Protein AF-A0A5J4U4N0-F1 (afdb_monomer)

Radius of gyration: 10.76 Å; Cα contacts (8 Å, |Δi|>4): 51; chains: 1; bounding box: 30×14×28 Å

Organism: NCBI:txid222440

Nearest PDB structures (foldseek):
  9iil-assembly1_B  TM=8.575E-01  e=2.567E-01  Acinetobacter baumannii
  3pbp-assembly4_J  TM=8.488E-01  e=1.071E+00  Saccharomyces cerevisiae
  7tbi-assembly1_Z1  TM=8.612E-01  e=1.147E+00  Saccharomyces cerevisiae
  7oxx-ass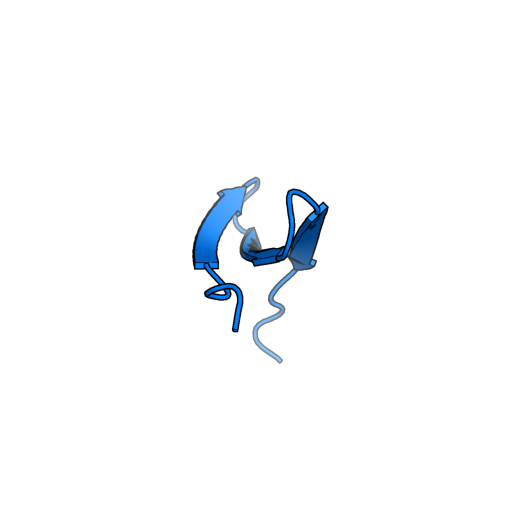embly1_A  TM=6.322E-01  e=1.725E+00  Homo sapiens
  8apo-assembly1_Xc  TM=5.622E-01  e=1.147E+00  Polytomella magna

Secondary structure (DSSP, 8-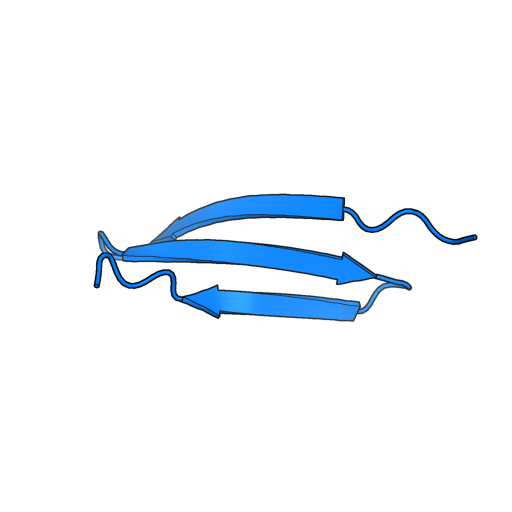state):
-PPPEEEEEEETTEEEEEEEETTEEEEEEE---

Foldseek 3Di:
DWDWDWDWDADPNWIWIWIDDPNDIDIHTDDPD

Sequence (33 aa):
MEQVKTATEIQNNEQFKIVSYNGLNIMIRQSDG

pLDDT: mean 89.81, std 7.82, range [60.59, 95.31]

Solvent-accessible surface area (backbone atoms only — not comparable to full-atom values): 2188 Å² total; per-residue (Å²): 132,85,74,72,45,75,49,78,48,78,56,96,94,38,45,30,39,37,40,34,49,97,92,43,75,46,80,39,78,55,74,96,121

Structure (mmCIF, N/CA/C/O backbone):
data_AF-A0A5J4U4N0-F1
#
_entry.id   AF-A0A5J4U4N0-F1
#
loop_
_atom_site.group_PDB
_atom_site.id
_atom_site.type_symbol
_atom_site.label_atom_id
_atom_site.label_alt_id
_atom_site.label_comp_id
_atom_site.label_asym_id
_atom_site.label_entity_id
_atom_site.label_seq_id
_atom_site.pdbx_PDB_ins_code
_atom_site.Cartn_x
_atom_site.Cartn_y
_atom_site.Cartn_z
_atom_site.occupancy
_atom_site.B_iso_or_equiv
_atom_site.auth_seq_id
_atom_site.auth_comp_id
_atom_site.auth_asym_id
_atom_site.auth_atom_id
_atom_site.pdbx_PDB_model_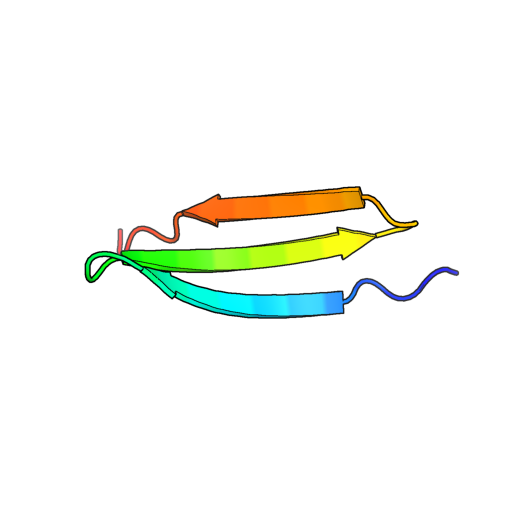num
ATOM 1 N N . MET A 1 1 ? 20.366 -3.572 -7.543 1.00 71.69 1 MET A N 1
ATOM 2 C CA . MET A 1 1 ? 19.220 -3.764 -6.631 1.00 71.69 1 MET A CA 1
ATOM 3 C C . MET A 1 1 ? 18.168 -2.762 -7.044 1.00 71.69 1 MET A C 1
ATOM 5 O O . MET A 1 1 ? 18.526 -1.605 -7.231 1.00 71.69 1 MET A O 1
ATOM 9 N N . GLU A 1 2 ? 16.931 -3.190 -7.273 1.00 78.00 2 GLU A N 1
ATOM 10 C CA . GLU A 1 2 ? 15.869 -2.245 -7.617 1.00 78.00 2 GLU A CA 1
ATOM 11 C C . GLU A 1 2 ? 15.494 -1.416 -6.383 1.00 78.00 2 GLU A C 1
ATOM 13 O O . GLU A 1 2 ? 15.424 -1.942 -5.270 1.00 78.00 2 GLU A O 1
ATOM 18 N N . GLN A 1 3 ? 15.342 -0.105 -6.562 1.00 81.88 3 GLN A N 1
ATOM 19 C CA . GLN A 1 3 ? 15.071 0.812 -5.462 1.00 81.88 3 GLN A CA 1
ATOM 20 C C . GLN A 1 3 ? 13.599 0.704 -5.060 1.00 81.88 3 GLN A C 1
ATOM 22 O O . GLN A 1 3 ? 12.714 0.977 -5.870 1.00 81.88 3 GLN A O 1
ATOM 27 N N . VAL A 1 4 ? 13.338 0.350 -3.800 1.00 89.44 4 VAL A N 1
ATOM 28 C CA . VAL A 1 4 ? 11.989 0.430 -3.228 1.00 89.44 4 VAL A CA 1
ATOM 29 C C . VAL A 1 4 ? 11.597 1.902 -3.137 1.00 89.44 4 VAL A C 1
ATOM 31 O O . VAL A 1 4 ? 12.323 2.702 -2.544 1.00 89.44 4 VAL A O 1
ATOM 34 N N . LYS A 1 5 ? 10.449 2.263 -3.712 1.00 93.06 5 LYS A N 1
ATOM 35 C CA . LYS A 1 5 ? 9.858 3.595 -3.544 1.00 93.06 5 LYS A CA 1
ATOM 36 C C . LYS A 1 5 ? 8.718 3.513 -2.547 1.00 93.06 5 LYS A C 1
AT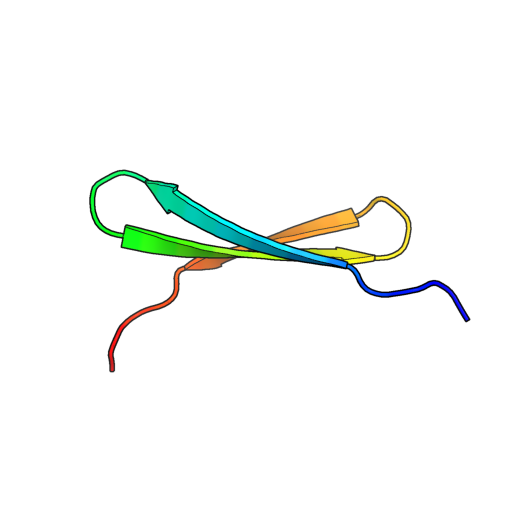OM 38 O O . LYS A 1 5 ? 7.991 2.523 -2.504 1.00 93.06 5 LYS A O 1
ATOM 43 N N . THR A 1 6 ? 8.560 4.562 -1.753 1.00 93.19 6 THR A N 1
ATOM 44 C CA . THR A 1 6 ? 7.442 4.676 -0.820 1.00 93.19 6 THR A CA 1
ATOM 45 C C . THR A 1 6 ? 6.748 6.009 -0.991 1.00 93.19 6 THR A C 1
ATOM 47 O O . THR A 1 6 ? 7.420 7.033 -1.108 1.00 93.19 6 THR A O 1
ATOM 50 N N . ALA A 1 7 ? 5.423 5.995 -0.950 1.00 94.00 7 ALA A N 1
ATOM 51 C CA . ALA A 1 7 ? 4.597 7.189 -0.897 1.00 94.00 7 ALA A CA 1
ATOM 52 C C . ALA A 1 7 ? 3.570 7.057 0.228 1.00 94.00 7 ALA A C 1
ATOM 54 O O . ALA A 1 7 ? 3.204 5.949 0.623 1.00 94.00 7 ALA A O 1
ATOM 55 N N . THR A 1 8 ? 3.121 8.197 0.731 1.00 93.75 8 THR A N 1
ATOM 56 C CA . THR A 1 8 ? 2.028 8.279 1.693 1.00 93.75 8 THR A CA 1
ATOM 57 C C . THR A 1 8 ? 0.862 8.959 1.006 1.00 93.75 8 THR A C 1
ATOM 59 O O . THR A 1 8 ? 1.042 10.003 0.382 1.00 93.75 8 THR A O 1
ATOM 62 N N . GLU A 1 9 ? -0.321 8.382 1.141 1.00 94.06 9 GLU A N 1
ATOM 63 C CA . GLU A 1 9 ? -1.555 8.927 0.598 1.00 94.06 9 GLU A CA 1
ATOM 64 C C . GLU A 1 9 ? -2.616 8.981 1.696 1.00 94.06 9 GLU A C 1
ATOM 66 O O . GLU A 1 9 ? -2.648 8.120 2.571 1.00 94.06 9 GLU A O 1
ATOM 71 N N . ILE A 1 10 ? -3.465 10.008 1.675 1.00 93.88 10 ILE A N 1
ATOM 72 C CA . ILE A 1 10 ? -4.588 10.140 2.604 1.00 93.88 10 ILE A CA 1
ATOM 73 C C . ILE A 1 10 ? -5.870 10.003 1.791 1.00 93.88 10 ILE A C 1
ATOM 75 O O . ILE A 1 10 ? -6.117 10.800 0.888 1.00 93.88 10 ILE A O 1
ATOM 79 N N . GLN A 1 11 ? -6.688 9.007 2.123 1.00 91.38 11 GLN A N 1
ATOM 80 C CA . GLN A 1 11 ? -7.994 8.781 1.507 1.00 91.38 11 GLN A CA 1
ATOM 81 C C . GLN A 1 11 ? -9.021 8.517 2.604 1.00 91.38 11 GLN A C 1
ATOM 83 O O . GLN A 1 11 ? -8.754 7.757 3.525 1.00 91.38 11 GLN A O 1
ATOM 88 N N . ASN A 1 12 ? -10.200 9.139 2.525 1.00 92.38 12 ASN A N 1
ATOM 89 C CA . ASN A 1 12 ? -11.280 8.956 3.509 1.00 92.38 12 ASN A CA 1
ATOM 90 C C . ASN A 1 12 ? -10.853 9.183 4.973 1.00 92.38 12 ASN A C 1
ATOM 92 O O . ASN A 1 12 ? -11.339 8.503 5.870 1.00 92.38 12 ASN A O 1
ATOM 96 N N . ASN A 1 13 ? -9.951 10.143 5.214 1.00 91.25 13 ASN A N 1
ATOM 97 C CA . ASN A 1 13 ? -9.370 10.411 6.536 1.00 91.25 13 ASN A CA 1
ATOM 98 C C . ASN A 1 13 ? -8.548 9.239 7.115 1.00 91.25 13 ASN A C 1
ATOM 100 O O . ASN A 1 13 ? -8.274 9.199 8.310 1.00 91.25 13 ASN A O 1
ATOM 104 N N . GLU A 1 14 ? -8.136 8.303 6.264 1.00 92.50 14 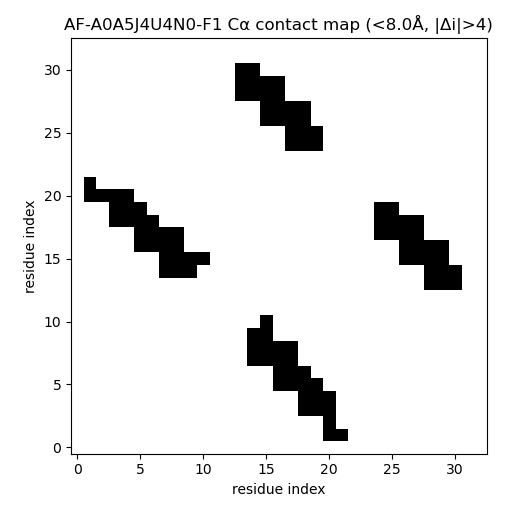GLU A N 1
ATOM 105 C CA . GLU A 1 14 ? -7.237 7.206 6.595 1.00 92.50 14 GLU A CA 1
ATOM 106 C C . GLU A 1 14 ? -5.910 7.399 5.865 1.00 92.50 14 GLU A C 1
ATOM 108 O O . GLU A 1 14 ? -5.864 7.841 4.712 1.00 92.50 14 GLU A O 1
ATOM 113 N N . GLN A 1 15 ? -4.815 7.074 6.546 1.00 94.69 15 GLN A N 1
ATOM 114 C CA . GLN A 1 15 ? -3.481 7.144 5.973 1.00 94.69 15 GLN A CA 1
ATOM 115 C C . GLN A 1 15 ? -3.128 5.802 5.333 1.00 94.69 15 GLN A C 1
ATOM 117 O O . GLN A 1 15 ? -3.317 4.741 5.920 1.00 94.69 15 GLN A O 1
ATOM 122 N N . PHE A 1 16 ? -2.566 5.841 4.134 1.00 94.69 16 PHE A N 1
ATOM 123 C CA . PHE A 1 16 ? -2.093 4.675 3.407 1.00 94.69 16 PHE A CA 1
ATOM 124 C C . PHE A 1 16 ? -0.626 4.852 3.050 1.00 94.69 16 PHE A C 1
ATOM 126 O O . PHE A 1 16 ? -0.186 5.924 2.634 1.00 94.69 16 PHE A O 1
ATOM 133 N N . LYS A 1 17 ? 0.138 3.770 3.176 1.00 95.00 17 LYS A N 1
ATOM 134 C CA . LYS A 1 17 ? 1.505 3.683 2.680 1.00 95.00 17 LYS A CA 1
ATOM 135 C C . LYS A 1 17 ? 1.514 2.847 1.414 1.00 95.00 17 LYS A C 1
ATOM 137 O O . LYS A 1 17 ? 1.122 1.682 1.430 1.00 95.00 17 LYS A O 1
ATOM 142 N N . ILE A 1 18 ? 1.995 3.436 0.332 1.00 95.31 18 ILE A N 1
ATOM 143 C CA . ILE A 1 18 ? 2.232 2.749 -0.931 1.00 95.31 18 ILE A CA 1
ATOM 144 C C . ILE A 1 18 ? 3.697 2.344 -0.965 1.00 95.31 18 ILE A C 1
ATOM 146 O O . ILE A 1 18 ? 4.584 3.176 -0.765 1.00 95.31 18 ILE A O 1
ATOM 150 N N . VAL A 1 19 ? 3.950 1.066 -1.214 1.00 94.50 19 VAL A N 1
ATOM 151 C CA . VAL A 1 19 ? 5.285 0.507 -1.419 1.00 94.50 19 VAL A CA 1
ATOM 152 C C . VAL A 1 19 ? 5.366 0.003 -2.851 1.00 94.50 19 VAL A C 1
ATOM 154 O O . VAL A 1 19 ? 4.581 -0.857 -3.247 1.00 94.50 19 VAL A O 1
ATOM 157 N N . SER A 1 20 ? 6.312 0.537 -3.617 1.00 94.50 20 SER A N 1
ATOM 158 C CA . SER A 1 20 ? 6.548 0.160 -5.008 1.00 94.50 20 SER A CA 1
ATOM 159 C C . SER A 1 20 ? 7.873 -0.579 -5.147 1.00 94.50 20 SER A C 1
ATOM 161 O O . SER A 1 20 ? 8.923 -0.060 -4.756 1.00 94.50 20 SER A O 1
ATOM 163 N N . TYR A 1 21 ? 7.830 -1.767 -5.743 1.00 92.00 21 TYR A N 1
ATOM 164 C CA . TYR A 1 21 ? 8.998 -2.594 -6.036 1.00 92.00 21 TYR A CA 1
ATOM 165 C C . TYR A 1 21 ? 8.779 -3.344 -7.350 1.00 92.00 21 TYR A C 1
ATOM 167 O O . TYR A 1 21 ? 7.770 -4.024 -7.503 1.00 92.00 21 TYR A O 1
ATOM 175 N N . ASN A 1 22 ? 9.698 -3.218 -8.307 1.00 91.69 22 ASN A N 1
ATOM 176 C CA . ASN A 1 22 ? 9.655 -3.945 -9.583 1.00 91.69 22 ASN A CA 1
ATOM 177 C C . ASN A 1 22 ? 8.326 -3.791 -10.345 1.00 91.69 22 ASN A C 1
ATOM 179 O O . ASN A 1 22 ? 7.791 -4.751 -10.895 1.00 91.69 22 ASN A O 1
ATOM 183 N N . GLY A 1 23 ? 7.747 -2.585 -10.326 1.00 86.25 23 GLY A N 1
ATOM 184 C CA . GLY A 1 23 ? 6.445 -2.296 -10.941 1.00 86.25 23 GLY A CA 1
ATOM 185 C C . GLY A 1 23 ? 5.224 -2.817 -10.168 1.00 86.25 23 GLY A C 1
ATOM 186 O O . GLY A 1 23 ? 4.098 -2.524 -10.561 1.00 86.25 23 GLY A O 1
ATOM 187 N N . LEU A 1 24 ? 5.419 -3.537 -9.060 1.00 92.19 24 LEU A N 1
ATOM 188 C CA . LEU A 1 24 ? 4.355 -3.931 -8.139 1.00 92.19 24 LEU A CA 1
ATOM 189 C C . LEU A 1 24 ? 4.133 -2.835 -7.103 1.00 92.19 24 LEU A C 1
ATOM 191 O O . LEU A 1 24 ? 5.081 -2.382 -6.463 1.00 92.19 24 LEU A O 1
ATOM 195 N N . ASN A 1 25 ? 2.873 -2.452 -6.916 1.00 93.88 25 ASN A N 1
ATOM 196 C CA . ASN A 1 25 ? 2.453 -1.501 -5.895 1.00 93.88 25 ASN A CA 1
ATOM 197 C C . ASN A 1 25 ? 1.620 -2.224 -4.838 1.0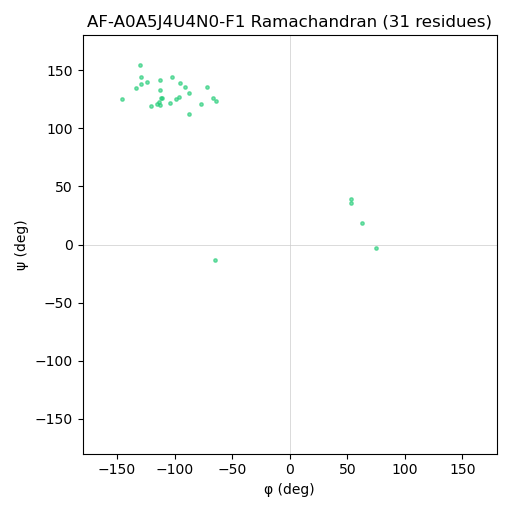0 93.88 25 ASN A C 1
ATOM 199 O O . ASN A 1 25 ? 0.621 -2.863 -5.163 1.00 93.88 25 ASN A O 1
ATOM 203 N N . ILE A 1 26 ? 2.019 -2.094 -3.576 1.00 94.62 26 ILE A N 1
ATOM 204 C CA . ILE A 1 26 ? 1.274 -2.596 -2.421 1.00 94.62 26 ILE A CA 1
ATOM 205 C C . ILE A 1 26 ? 0.799 -1.389 -1.622 1.00 94.62 26 ILE A C 1
ATOM 207 O O . ILE A 1 26 ? 1.613 -0.573 -1.191 1.00 94.62 26 ILE A O 1
ATOM 211 N N . MET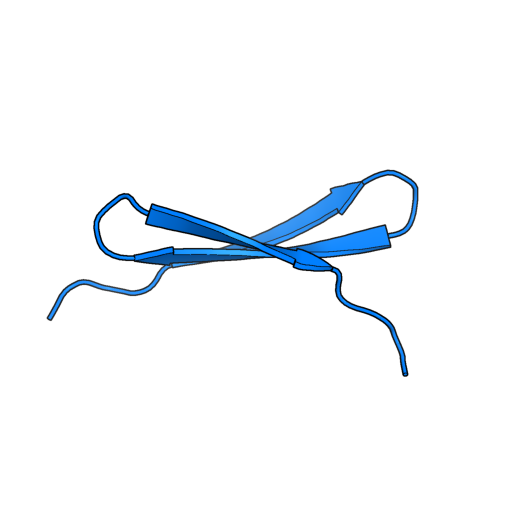 A 1 27 ? -0.513 -1.283 -1.425 1.00 94.31 27 MET A N 1
ATOM 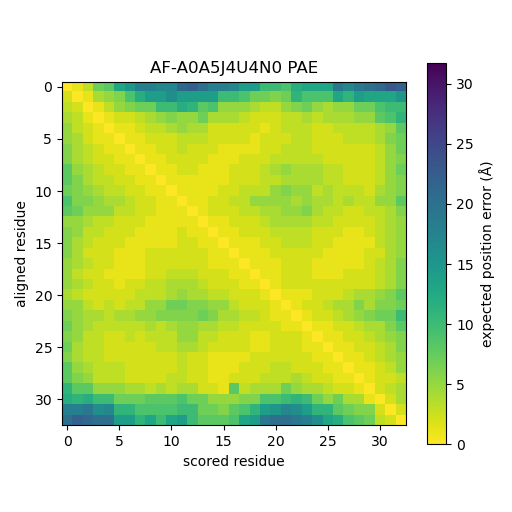212 C CA . MET A 1 27 ? -1.127 -0.262 -0.582 1.00 94.31 27 MET A CA 1
ATOM 213 C C . MET A 1 27 ? -1.448 -0.862 0.786 1.00 94.31 27 MET A C 1
ATOM 215 O O . MET A 1 27 ? -2.113 -1.891 0.884 1.00 94.31 27 MET A O 1
ATOM 219 N N . ILE A 1 28 ? -0.955 -0.222 1.842 1.00 94.06 28 ILE A N 1
ATOM 220 C CA . ILE A 1 28 ? -1.094 -0.672 3.226 1.00 94.06 28 ILE A CA 1
ATOM 221 C C . ILE A 1 28 ? -1.823 0.424 3.994 1.00 94.06 28 ILE A C 1
ATOM 223 O O . ILE A 1 28 ? -1.312 1.541 4.084 1.00 94.06 28 ILE A O 1
ATOM 227 N N . ARG A 1 29 ? -2.996 0.118 4.560 1.00 93.75 29 ARG A N 1
ATOM 228 C CA . ARG A 1 29 ? -3.672 1.026 5.497 1.00 93.75 29 ARG A CA 1
ATOM 229 C C . ARG A 1 29 ? -2.802 1.174 6.740 1.00 93.75 29 ARG A C 1
ATOM 231 O O . ARG A 1 29 ? -2.442 0.181 7.369 1.00 93.75 29 ARG A O 1
ATOM 238 N N . GLN A 1 30 ? -2.450 2.405 7.071 1.00 91.75 30 GLN A N 1
ATOM 239 C CA . GLN A 1 30 ? -1.802 2.741 8.324 1.00 91.75 30 GLN A CA 1
ATOM 240 C C . GLN A 1 30 ? -2.909 2.997 9.344 1.00 91.75 30 GLN A C 1
ATOM 242 O O . GLN A 1 30 ? -3.691 3.928 9.193 1.00 91.75 30 GLN A O 1
ATOM 247 N N . SER A 1 31 ? -3.008 2.118 10.335 1.00 84.88 31 SER A N 1
ATOM 248 C CA . SER A 1 31 ? -3.783 2.370 11.544 1.00 84.88 31 SER A CA 1
ATOM 249 C C . SER A 1 31 ? -2.848 2.899 12.623 1.00 84.88 31 SER A C 1
ATOM 251 O O . SER A 1 31 ? -1.736 2.394 12.783 1.00 84.88 31 SER A O 1
ATOM 253 N N . ASP A 1 32 ? -3.331 3.882 13.363 1.00 74.62 32 ASP A N 1
ATOM 254 C CA . ASP A 1 32 ? -2.628 4.663 14.379 1.00 74.62 32 ASP A CA 1
ATOM 255 C C . ASP A 1 32 ? -2.197 3.817 15.597 1.00 74.62 32 ASP A C 1
ATOM 257 O O . ASP A 1 32 ? -1.344 4.249 16.373 1.00 74.62 32 ASP A O 1
ATOM 261 N N . GLY A 1 33 ? -2.732 2.594 15.722 1.00 60.59 33 GLY A N 1
ATOM 262 C CA . GLY A 1 33 ? -2.559 1.707 16.876 1.00 60.59 33 GLY A CA 1
ATOM 263 C C . GLY A 1 33 ? -3.786 1.697 17.768 1.00 60.59 33 GLY A C 1
A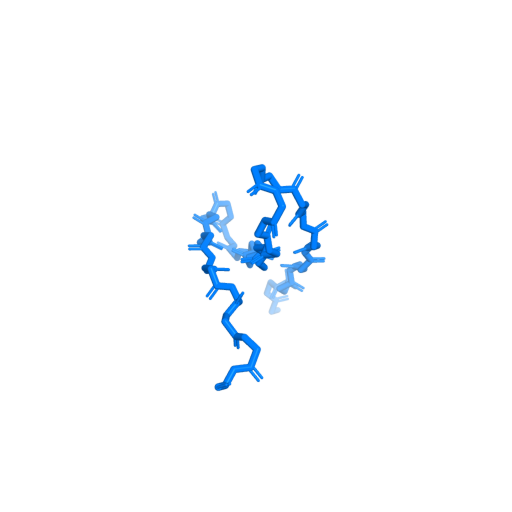TOM 264 O O . GLY A 1 33 ? -4.263 2.793 18.129 1.00 60.59 33 GLY A O 1
#

Mean predicted aligned error: 4.13 Å